Protein AF-A0A352NKI6-F1 (afdb_monomer_lite)

Radius of gyration: 19.19 Å; chains: 1; bounding box: 43×35×36 Å

pLDDT: mean 84.08, std 11.67, range [44.97, 96.69]

Sequence (72 aa):
LSRVLLLPLVAGISYEALKLSGKYATTPLCRFFIAPGLWLQKLTTGQPDDAQVEVAIAALGAVLKEGNYNVK

Foldseek 3Di:
DVVVVCVVVVVVVVVVVVVVLVVCCVPPVSVVVCVVVVVVCCVVVDDDDPVVVVVVVVVVVVVCVVVPDPPD

Secondary structure (DSSP, 8-state):
-HHHHHHHHHHHHHHHHHHHHHHTTTSHHHHHHHHHHHHHHHHH-PPPPHHHHHHHHHHHHHHHHHTT----

Structure (mmCIF, N/CA/C/O backbone):
data_AF-A0A352NKI6-F1
#
_entry.id   AF-A0A352NKI6-F1
#
loop_
_atom_site.group_PDB
_atom_site.id
_atom_site.type_symbol
_atom_site.label_atom_id
_atom_site.label_alt_id
_atom_site.label_comp_id
_atom_site.label_asym_id
_atom_site.label_entity_id
_atom_site.label_seq_id
_atom_site.pdbx_PDB_ins_code
_atom_site.Cartn_x
_atom_site.Cartn_y
_atom_site.Cartn_z
_atom_site.occupancy
_atom_site.B_iso_or_equiv
_atom_site.auth_seq_id
_atom_site.auth_comp_id
_atom_site.auth_asym_id
_atom_site.auth_atom_id
_atom_site.pdbx_PDB_model_num
ATOM 1 N N . LEU A 1 1 ? -14.608 21.890 -17.468 1.00 62.75 1 LEU A N 1
ATOM 2 C CA . LEU A 1 1 ? -14.547 22.539 -16.134 1.00 62.75 1 LEU A CA 1
ATOM 3 C C . LEU A 1 1 ? -15.321 21.786 -15.038 1.00 62.75 1 LEU A C 1
ATOM 5 O O . LEU A 1 1 ? -14.718 21.467 -14.025 1.00 62.75 1 LEU A O 1
ATOM 9 N N . SER A 1 2 ? -16.606 21.444 -15.229 1.00 63.56 2 SER A N 1
ATOM 10 C CA . SER A 1 2 ? -17.468 20.808 -14.199 1.00 63.56 2 SER A CA 1
ATOM 11 C C . SER A 1 2 ? -16.913 19.517 -13.553 1.00 63.56 2 SER A C 1
ATOM 13 O O . SER A 1 2 ? -17.116 19.305 -12.362 1.00 63.56 2 SER A O 1
ATOM 15 N N . ARG A 1 3 ? -16.152 18.687 -14.284 1.00 62.22 3 ARG A N 1
ATOM 16 C CA . ARG A 1 3 ? -15.552 17.447 -13.743 1.00 62.22 3 ARG A CA 1
ATOM 17 C C . ARG A 1 3 ? -14.359 17.682 -12.807 1.00 62.22 3 ARG A C 1
ATOM 19 O O . ARG A 1 3 ? -14.058 16.825 -11.989 1.00 62.22 3 ARG A O 1
ATOM 26 N N . VAL A 1 4 ? -13.691 18.832 -12.919 1.00 78.75 4 VAL A N 1
ATOM 27 C CA . VAL A 1 4 ? -12.474 19.142 -12.146 1.00 78.75 4 VAL A CA 1
ATOM 28 C C . VAL A 1 4 ? -12.818 19.761 -10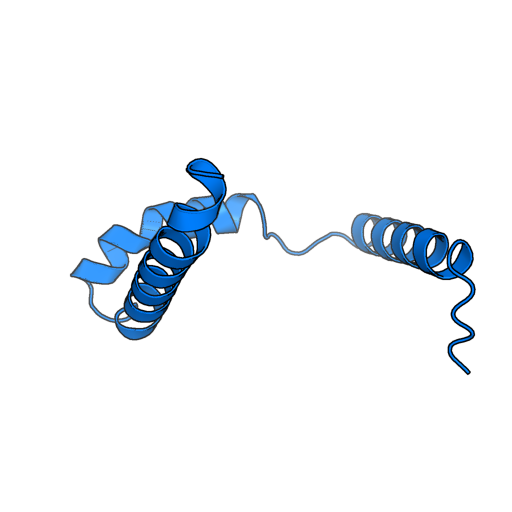.793 1.00 78.75 4 VAL A C 1
ATOM 30 O O . VAL A 1 4 ? -12.112 19.547 -9.818 1.00 78.75 4 VAL A O 1
ATOM 33 N N . LEU A 1 5 ? -13.942 20.471 -10.701 1.00 84.94 5 LEU A N 1
ATOM 34 C CA . LEU A 1 5 ? -14.364 21.131 -9.462 1.00 84.94 5 LEU A CA 1
ATOM 35 C C . LEU A 1 5 ? -14.811 20.139 -8.377 1.00 84.94 5 LEU A C 1
ATOM 37 O O . LEU A 1 5 ? -14.678 20.415 -7.190 1.00 84.94 5 LEU A O 1
ATOM 41 N N . LEU A 1 6 ? -15.307 18.969 -8.788 1.00 88.06 6 LEU A N 1
ATOM 42 C CA . LEU A 1 6 ? -15.714 17.893 -7.883 1.00 88.06 6 LEU A CA 1
ATOM 43 C C . LEU A 1 6 ? -14.535 17.043 -7.392 1.00 88.06 6 LEU A C 1
ATOM 45 O O . LEU A 1 6 ? -14.673 16.369 -6.376 1.00 88.06 6 LEU A O 1
ATOM 49 N N . LEU A 1 7 ? -13.375 17.093 -8.062 1.00 89.88 7 LEU A N 1
ATOM 50 C CA . LEU A 1 7 ? -12.177 16.355 -7.646 1.00 89.88 7 LEU A CA 1
ATOM 51 C C . LEU A 1 7 ? -11.739 16.675 -6.212 1.00 89.88 7 LEU A C 1
ATOM 53 O O . LEU A 1 7 ? -11.612 15.726 -5.445 1.00 89.88 7 LEU A O 1
ATOM 57 N N . PRO A 1 8 ? -11.538 17.944 -5.801 1.00 88.81 8 PRO A N 1
ATOM 58 C CA . PRO A 1 8 ? -11.113 18.240 -4.434 1.00 88.81 8 PRO A CA 1
ATOM 59 C C . PRO A 1 8 ? -12.152 17.816 -3.393 1.00 88.81 8 PRO A C 1
ATOM 61 O O . PRO A 1 8 ? -11.782 17.346 -2.322 1.00 88.81 8 PRO A O 1
ATOM 64 N N . LEU A 1 9 ? -13.446 17.920 -3.713 1.00 91.25 9 LEU A N 1
ATOM 65 C CA . LEU A 1 9 ? -14.518 17.510 -2.808 1.00 91.25 9 LEU A CA 1
ATOM 66 C C . LEU A 1 9 ? -14.526 15.991 -2.601 1.00 91.25 9 LEU A C 1
ATOM 68 O O . LEU A 1 9 ? -14.503 15.515 -1.469 1.00 91.25 9 LEU A O 1
ATOM 72 N N . VAL A 1 10 ? -14.520 15.229 -3.696 1.00 91.81 10 VAL A N 1
ATOM 73 C CA . VAL A 1 10 ? -14.514 13.763 -3.646 1.00 91.81 10 VAL A CA 1
ATOM 74 C C . VAL A 1 10 ? -13.216 13.257 -3.023 1.00 91.81 10 VAL A C 1
ATOM 76 O O . VAL A 1 10 ? -13.267 12.384 -2.160 1.00 91.81 10 VAL A O 1
ATOM 79 N N . ALA A 1 11 ? -12.066 13.821 -3.401 1.00 92.19 11 ALA A N 1
ATOM 80 C CA . ALA A 1 11 ? -10.770 13.454 -2.837 1.00 92.19 11 ALA A CA 1
ATOM 81 C C . ALA A 1 11 ? -10.687 13.771 -1.338 1.00 92.19 11 ALA A C 1
ATOM 83 O O . ALA A 1 11 ? -10.241 12.924 -0.569 1.00 92.19 11 ALA A O 1
ATOM 84 N N . GLY A 1 12 ? -11.169 14.942 -0.908 1.00 93.75 12 GLY A N 1
ATOM 85 C CA . GLY A 1 12 ? -11.196 15.335 0.501 1.00 93.75 12 GLY A CA 1
ATOM 86 C C . GLY A 1 12 ? -12.077 14.414 1.346 1.00 93.75 12 GLY A C 1
ATOM 87 O O . GLY A 1 12 ? -11.622 13.892 2.362 1.00 93.75 12 GLY A O 1
ATOM 88 N N . ILE A 1 13 ? -13.305 14.138 0.893 1.00 94.12 13 ILE A N 1
ATOM 89 C CA . ILE A 1 13 ? -14.218 13.213 1.587 1.00 94.12 13 ILE A CA 1
ATOM 90 C C . ILE A 1 13 ? -13.627 11.797 1.627 1.00 94.12 13 ILE A C 1
ATOM 92 O O . ILE A 1 13 ? -13.642 11.152 2.675 1.00 94.12 13 ILE A O 1
ATOM 96 N N . SER A 1 14 ? -13.071 11.322 0.510 1.00 91.81 14 SER A N 1
ATOM 97 C CA . SER A 1 14 ? -12.455 9.991 0.428 1.00 91.81 14 SER A CA 1
ATOM 98 C C . SER A 1 14 ? -11.246 9.864 1.358 1.00 91.81 14 SER A C 1
ATOM 100 O O . SER A 1 14 ? -11.075 8.835 2.009 1.00 91.81 14 SER A O 1
ATOM 102 N N . TYR A 1 15 ? -10.430 10.916 1.462 1.00 91.38 15 TYR A N 1
ATOM 103 C CA . TYR A 1 15 ? -9.278 10.959 2.357 1.00 91.38 15 TYR A CA 1
ATOM 104 C C . TYR A 1 15 ? -9.692 10.883 3.830 1.00 91.38 15 TYR A C 1
ATOM 106 O O . TYR A 1 15 ? -9.149 10.071 4.579 1.00 91.38 15 TYR A O 1
ATOM 114 N N . GLU A 1 16 ? -10.686 11.671 4.246 1.00 91.06 16 GLU A N 1
ATOM 115 C CA . GLU A 1 16 ? -11.182 11.631 5.626 1.00 91.06 16 GLU A CA 1
ATOM 116 C C . GLU A 1 16 ? -11.840 10.284 5.954 1.00 91.06 16 GLU A C 1
ATOM 118 O O . GLU A 1 16 ? -11.598 9.729 7.026 1.00 91.06 16 GLU A O 1
ATOM 123 N N . ALA A 1 17 ? -12.588 9.693 5.016 1.00 86.75 17 ALA A N 1
ATOM 124 C CA . ALA A 1 17 ? -13.145 8.351 5.181 1.00 86.75 17 ALA A CA 1
ATOM 125 C C . ALA A 1 17 ? -12.046 7.290 5.379 1.00 86.75 17 ALA 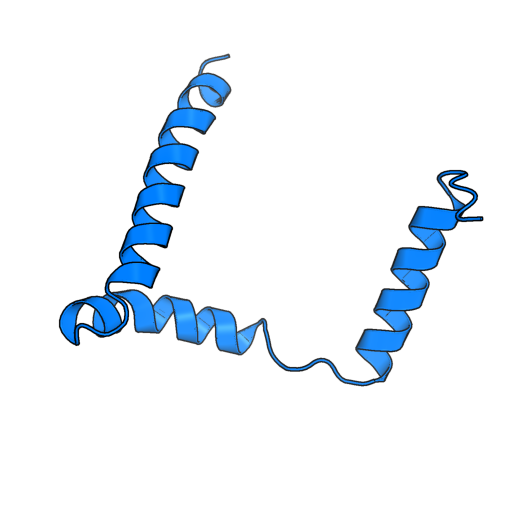A C 1
ATOM 127 O O . ALA A 1 17 ? -12.140 6.457 6.285 1.00 86.75 17 ALA A O 1
ATOM 128 N N . LEU A 1 18 ? -10.969 7.348 4.589 1.00 84.88 18 LEU A N 1
ATOM 129 C CA . LEU A 1 18 ? -9.826 6.441 4.716 1.00 84.88 18 LEU A CA 1
ATOM 130 C C . LEU A 1 18 ? -9.085 6.631 6.050 1.00 84.88 18 LEU A C 1
ATOM 132 O O . LEU A 1 18 ? -8.742 5.658 6.727 1.00 84.88 18 LEU A O 1
ATOM 136 N N . LYS A 1 19 ? -8.878 7.884 6.460 1.00 86.75 19 LYS A N 1
ATOM 137 C CA . LYS A 1 19 ? -8.235 8.245 7.727 1.00 86.75 19 LYS A CA 1
ATOM 138 C C . LYS A 1 19 ? -9.048 7.778 8.935 1.00 86.75 19 LYS A C 1
ATOM 140 O O . LYS A 1 19 ? -8.482 7.235 9.884 1.00 86.75 19 LYS A O 1
ATOM 145 N N . LEU A 1 20 ? -10.371 7.945 8.898 1.00 85.31 20 LEU A N 1
ATOM 146 C CA . LEU A 1 20 ? -11.286 7.443 9.926 1.00 85.31 20 LEU A CA 1
ATOM 147 C C . LEU A 1 20 ? -11.273 5.914 9.976 1.00 85.31 20 LEU A C 1
ATOM 149 O O . LEU A 1 20 ? -11.170 5.346 11.061 1.00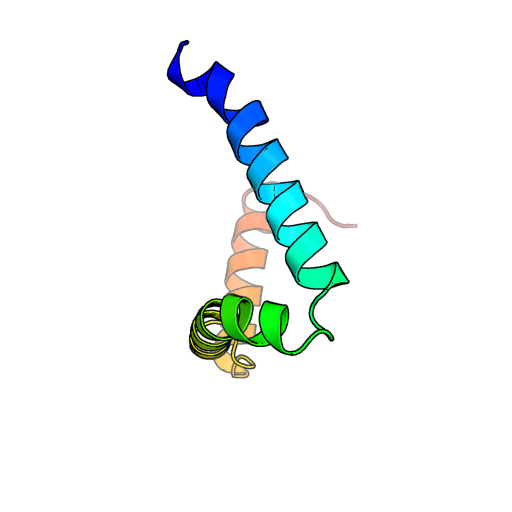 85.31 20 LEU A O 1
ATOM 153 N N . SER A 1 21 ? -11.289 5.254 8.817 1.00 82.62 21 SER A N 1
ATOM 154 C CA . SER A 1 21 ? -11.134 3.801 8.707 1.00 82.62 21 SER A CA 1
ATOM 155 C C . SER A 1 21 ? -9.867 3.312 9.424 1.00 82.62 21 SER A C 1
ATOM 157 O O . SER A 1 21 ? -9.941 2.417 10.263 1.00 82.62 21 SER A O 1
ATOM 159 N N . GLY A 1 22 ? -8.718 3.959 9.197 1.00 81.81 22 GLY A N 1
ATOM 160 C CA . GLY A 1 22 ? -7.478 3.644 9.916 1.00 81.81 22 GLY A CA 1
ATOM 161 C C . GLY A 1 22 ? -7.555 3.913 11.425 1.00 81.81 22 GLY A C 1
ATOM 162 O O . GLY A 1 22 ? -7.130 3.080 12.225 1.00 81.81 22 GLY A O 1
ATOM 163 N N . LYS A 1 23 ? -8.145 5.04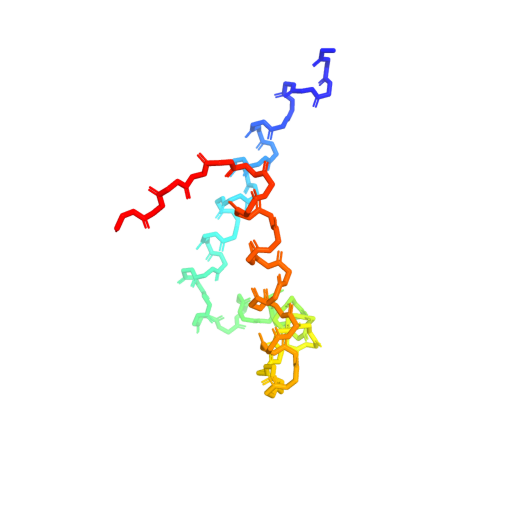4 11.835 1.00 82.88 23 LYS A N 1
ATOM 164 C CA . LYS A 1 23 ? -8.269 5.443 13.249 1.00 82.88 23 LYS A CA 1
ATOM 165 C C . LYS A 1 23 ? -9.146 4.489 14.069 1.00 82.88 23 LYS A C 1
ATOM 167 O O . LYS A 1 23 ? -8.848 4.250 15.236 1.00 82.88 23 LYS A O 1
ATOM 172 N N . TYR A 1 24 ? -10.209 3.953 13.472 1.00 83.19 24 TYR A N 1
ATOM 173 C CA . TYR A 1 24 ? -11.159 3.047 14.131 1.00 83.19 24 TYR A CA 1
ATOM 174 C C . TYR A 1 24 ? -10.958 1.573 13.750 1.00 83.19 24 TYR A C 1
ATOM 176 O O . TYR A 1 24 ? -11.807 0.735 14.050 1.00 83.19 24 TYR A O 1
ATOM 184 N N . ALA A 1 25 ? -9.821 1.218 13.142 1.00 77.81 25 ALA A N 1
ATOM 185 C CA . ALA A 1 25 ? -9.520 -0.149 12.710 1.00 77.81 25 ALA A CA 1
ATOM 186 C C . ALA A 1 25 ? -9.545 -1.189 13.852 1.00 77.81 25 ALA A C 1
ATOM 188 O O . ALA A 1 25 ? -9.718 -2.384 13.605 1.00 77.81 25 ALA A O 1
ATOM 189 N N . THR A 1 26 ? -9.387 -0.749 15.105 1.00 77.62 26 THR A N 1
ATOM 190 C CA . THR A 1 26 ? -9.419 -1.602 16.303 1.00 77.62 26 THR A CA 1
ATOM 191 C C . THR A 1 26 ? -10.835 -1.913 16.796 1.00 77.62 26 THR A C 1
ATOM 193 O O . THR A 1 26 ? -11.020 -2.879 17.534 1.00 77.62 26 THR A O 1
ATOM 196 N N . THR A 1 27 ? -11.853 -1.148 16.384 1.00 84.69 27 THR A N 1
ATOM 197 C CA . THR A 1 27 ? -13.252 -1.408 16.748 1.00 84.69 27 THR A CA 1
ATOM 198 C C . THR A 1 27 ? -13.812 -2.557 15.895 1.00 84.69 27 THR A C 1
ATOM 200 O O . THR A 1 27 ? -13.708 -2.503 14.667 1.00 84.69 27 THR A O 1
ATOM 203 N N . PRO A 1 28 ? -14.450 -3.585 16.487 1.00 79.75 28 PRO A N 1
ATOM 204 C CA . PRO A 1 28 ? -14.879 -4.786 15.760 1.00 79.75 28 PRO A CA 1
ATOM 205 C C . PRO A 1 28 ? -15.861 -4.500 14.614 1.00 79.75 28 PRO A C 1
ATOM 207 O O . PRO A 1 28 ? -15.758 -5.119 13.556 1.00 79.75 28 PRO A O 1
ATOM 210 N N . LEU A 1 29 ? -16.755 -3.519 14.780 1.00 82.88 29 LEU A N 1
ATOM 211 C CA . LEU A 1 29 ? -17.694 -3.112 13.731 1.00 82.88 29 LEU A CA 1
ATOM 212 C C . LEU A 1 29 ? -16.983 -2.441 12.544 1.00 8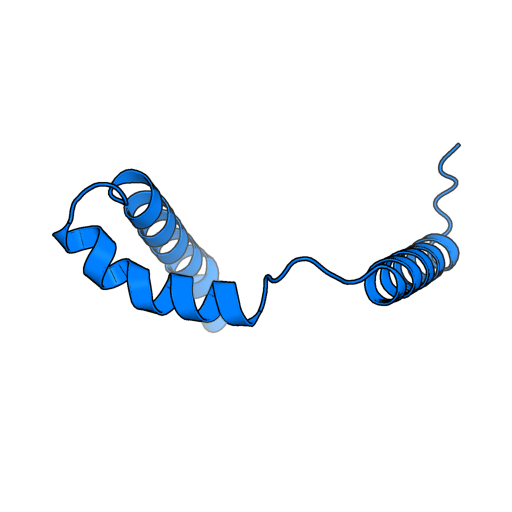2.88 29 LEU A C 1
ATOM 214 O O . LEU A 1 29 ? -17.218 -2.810 11.398 1.00 82.88 29 LEU A O 1
ATOM 218 N N . CYS A 1 30 ? -16.065 -1.504 12.799 1.00 82.38 30 CYS A N 1
ATOM 219 C CA . CYS A 1 30 ? -15.266 -0.880 11.739 1.00 82.38 30 CYS A CA 1
ATOM 220 C C . CYS A 1 30 ? -14.368 -1.899 11.032 1.00 82.38 30 CYS A C 1
ATOM 222 O O . CYS A 1 30 ? -14.282 -1.891 9.807 1.00 82.38 30 CYS A O 1
ATOM 224 N N . ARG A 1 31 ? -13.754 -2.828 11.774 1.00 82.94 31 ARG A N 1
ATOM 225 C CA . ARG A 1 31 ? -12.925 -3.892 11.196 1.00 82.94 31 ARG A CA 1
ATOM 226 C C . ARG A 1 31 ? -13.702 -4.760 10.205 1.00 82.94 31 ARG A C 1
ATOM 228 O O . ARG A 1 31 ? -13.124 -5.146 9.196 1.00 82.94 31 ARG A O 1
ATOM 235 N N . PHE A 1 32 ? -14.986 -5.025 10.453 1.00 86.62 32 PHE A N 1
ATOM 236 C CA . PHE A 1 32 ? -15.842 -5.758 9.516 1.00 86.62 32 PHE A CA 1
ATOM 237 C C . PHE A 1 32 ? -16.018 -5.013 8.184 1.00 86.62 32 PHE A C 1
ATOM 239 O O . PHE A 1 32 ? -15.847 -5.612 7.126 1.00 86.62 32 PHE A O 1
ATOM 246 N N . PHE A 1 33 ? -16.273 -3.701 8.220 1.00 85.88 33 PHE A N 1
ATOM 247 C CA . PHE A 1 33 ? -16.407 -2.888 7.003 1.00 85.88 33 PHE A CA 1
ATOM 248 C C . PHE A 1 33 ? -15.091 -2.730 6.224 1.00 85.88 33 PHE A C 1
ATOM 250 O O . PHE A 1 33 ? -15.107 -2.638 5.000 1.00 85.88 33 PHE A O 1
ATOM 257 N N . ILE A 1 34 ? -13.949 -2.720 6.917 1.00 86.25 34 ILE A N 1
ATOM 258 C CA . ILE A 1 34 ? -12.619 -2.523 6.314 1.00 86.25 34 ILE A CA 1
ATOM 259 C C . ILE A 1 34 ? -12.017 -3.845 5.802 1.00 86.25 34 ILE A C 1
ATOM 261 O O . ILE A 1 34 ? -11.243 -3.849 4.843 1.00 86.25 34 ILE A O 1
ATOM 265 N N . ALA A 1 35 ? -12.387 -4.978 6.409 1.00 87.62 35 ALA A N 1
ATOM 266 C CA . ALA A 1 35 ? -11.897 -6.315 6.070 1.00 87.62 35 ALA A CA 1
ATOM 267 C C . ALA A 1 35 ? -11.906 -6.654 4.566 1.00 87.62 35 ALA A C 1
ATOM 269 O O . ALA A 1 35 ? -10.859 -7.094 4.087 1.00 87.62 35 ALA A O 1
ATOM 270 N N . PRO A 1 36 ? -12.990 -6.432 3.793 1.00 88.75 36 PRO A N 1
ATOM 271 C CA . PRO A 1 36 ? -12.983 -6.747 2.363 1.00 88.75 36 PRO A CA 1
ATOM 272 C C . PRO A 1 36 ? -11.940 -5.937 1.582 1.00 88.75 36 PRO A C 1
ATOM 274 O O . PRO A 1 36 ? -11.267 -6.482 0.709 1.00 88.75 36 PRO A O 1
ATOM 277 N N . GLY A 1 37 ? -11.739 -4.662 1.934 1.00 86.94 37 GLY A N 1
ATOM 278 C CA . GLY A 1 37 ? -10.696 -3.830 1.331 1.00 86.94 37 GLY A CA 1
ATOM 279 C C . GLY A 1 37 ? -9.291 -4.351 1.638 1.00 86.94 37 GLY A C 1
ATOM 280 O O . GLY A 1 37 ? -8.452 -4.437 0.745 1.00 86.94 37 GLY A O 1
ATOM 281 N N . LEU A 1 38 ? -9.047 -4.776 2.881 1.00 86.56 38 LEU A N 1
ATOM 282 C CA . LEU A 1 38 ? -7.769 -5.374 3.281 1.00 86.56 38 LEU A CA 1
ATOM 283 C C . LEU A 1 38 ? -7.514 -6.728 2.611 1.00 86.56 38 LEU A C 1
ATOM 285 O O . LEU A 1 38 ? -6.367 -7.050 2.318 1.00 86.56 38 LEU A O 1
ATOM 289 N N . TRP A 1 39 ? -8.548 -7.536 2.367 1.00 90.56 39 TRP A N 1
ATOM 290 C CA . TRP A 1 39 ? -8.401 -8.794 1.630 1.00 90.56 39 TRP A CA 1
ATOM 291 C C . TRP A 1 39 ? -7.988 -8.558 0.181 1.00 90.56 39 TRP A C 1
ATOM 293 O O . TRP A 1 39 ? -7.079 -9.228 -0.303 1.00 90.56 39 TRP A O 1
ATOM 303 N N . LEU A 1 40 ? -8.594 -7.569 -0.480 1.00 89.81 40 LEU A N 1
ATOM 304 C CA . LEU A 1 40 ? -8.189 -7.164 -1.825 1.00 89.81 40 LEU A CA 1
ATOM 305 C C . LEU A 1 40 ? -6.757 -6.624 -1.848 1.00 89.81 40 LEU A C 1
ATOM 307 O O . LEU A 1 40 ? -5.995 -6.991 -2.733 1.00 89.81 40 LEU A O 1
ATOM 311 N N . GLN A 1 41 ? -6.367 -5.816 -0.857 1.00 86.88 41 GLN A N 1
ATOM 312 C CA . GLN A 1 41 ? -4.979 -5.361 -0.730 1.00 86.88 41 GLN A CA 1
ATOM 313 C C . GLN A 1 41 ? -4.024 -6.542 -0.575 1.00 86.88 41 GLN A C 1
ATOM 315 O O . GLN A 1 41 ? -3.051 -6.630 -1.305 1.00 86.88 41 GLN A O 1
ATOM 320 N N . LYS A 1 42 ? -4.330 -7.510 0.295 1.00 87.06 42 LYS A N 1
ATOM 321 C CA . LYS A 1 42 ? -3.486 -8.702 0.474 1.00 87.06 42 LYS A CA 1
ATOM 322 C C . LYS A 1 42 ? -3.308 -9.529 -0.799 1.00 87.06 42 LYS A C 1
ATOM 324 O O . LYS A 1 42 ? -2.282 -10.186 -0.931 1.00 87.06 42 LYS A O 1
ATOM 329 N N . LEU A 1 43 ? -4.276 -9.503 -1.715 1.00 88.12 43 LEU A N 1
ATOM 330 C CA . LEU A 1 43 ? -4.153 -10.155 -3.018 1.00 88.12 43 LEU A CA 1
ATOM 331 C C . LEU A 1 43 ? -3.123 -9.452 -3.921 1.00 88.12 43 LEU A C 1
ATOM 333 O O . LEU A 1 43 ? -2.480 -10.113 -4.728 1.00 88.12 43 LEU A O 1
ATOM 337 N N . THR A 1 44 ? -2.964 -8.129 -3.799 1.00 82.94 44 THR A N 1
ATOM 338 C CA . THR A 1 44 ? -2.132 -7.308 -4.698 1.00 82.94 44 THR A CA 1
ATOM 339 C C . THR A 1 44 ? -0.826 -6.807 -4.077 1.00 82.94 44 THR A C 1
ATOM 341 O O . THR A 1 44 ? 0.075 -6.418 -4.813 1.00 82.94 44 THR A O 1
ATOM 344 N N . THR A 1 45 ? -0.692 -6.815 -2.748 1.00 85.19 45 THR A N 1
ATOM 345 C CA . THR A 1 45 ? 0.454 -6.263 -2.001 1.00 85.19 45 THR A CA 1
ATOM 346 C C . THR A 1 45 ? 1.237 -7.356 -1.267 1.00 85.19 45 THR A C 1
ATOM 348 O O . THR A 1 45 ? 1.609 -7.192 -0.102 1.00 85.19 45 THR A O 1
ATOM 351 N N . GLY A 1 46 ? 1.429 -8.508 -1.909 1.00 85.81 46 GLY A N 1
ATOM 352 C CA . GLY A 1 46 ? 2.338 -9.542 -1.412 1.00 85.81 46 GLY A CA 1
ATOM 353 C C . GLY A 1 46 ? 3.795 -9.069 -1.422 1.00 85.81 46 GLY A C 1
ATOM 354 O O . GLY A 1 46 ? 4.140 -8.125 -2.134 1.00 85.81 46 GLY A O 1
ATOM 355 N N . GLN A 1 47 ? 4.651 -9.724 -0.633 1.00 90.62 47 GLN A N 1
ATOM 356 C CA . GLN A 1 47 ? 6.095 -9.496 -0.709 1.00 90.62 47 GLN A CA 1
ATOM 357 C C . GLN A 1 47 ? 6.574 -9.892 -2.118 1.00 90.62 47 GLN A C 1
ATOM 359 O O . GLN A 1 47 ? 6.275 -11.015 -2.533 1.00 90.62 47 GLN A O 1
ATOM 364 N N . PRO A 1 48 ? 7.264 -9.004 -2.855 1.00 89.81 48 PRO A N 1
ATOM 365 C CA . PRO A 1 48 ? 7.768 -9.336 -4.180 1.00 89.81 48 PRO A CA 1
ATOM 366 C C . PRO A 1 48 ? 8.886 -10.376 -4.086 1.00 89.81 48 PRO A C 1
ATOM 368 O O . PRO A 1 48 ? 9.615 -10.418 -3.091 1.00 89.81 48 PRO A O 1
ATOM 371 N N . ASP A 1 49 ? 9.023 -11.193 -5.127 1.00 94.00 49 ASP A N 1
ATOM 372 C CA . ASP A 1 49 ? 10.198 -12.046 -5.293 1.00 94.00 49 ASP A CA 1
ATOM 373 C C . ASP A 1 49 ? 11.422 -11.236 -5.767 1.00 94.00 49 ASP A C 1
ATOM 375 O O . ASP A 1 49 ? 11.308 -10.087 -6.210 1.00 94.00 49 ASP A O 1
ATOM 379 N N . ASP A 1 50 ? 12.612 -11.829 -5.661 1.00 96.44 50 ASP A N 1
ATOM 380 C CA . ASP A 1 50 ? 13.867 -11.150 -6.005 1.00 96.44 50 ASP A CA 1
ATOM 381 C C . ASP A 1 50 ? 13.918 -10.716 -7.483 1.00 96.44 50 ASP A C 1
ATOM 383 O O . ASP A 1 50 ? 14.481 -9.667 -7.804 1.00 96.44 50 ASP A O 1
ATOM 387 N N . ALA A 1 51 ? 13.279 -11.467 -8.386 1.00 96.69 51 ALA A N 1
ATOM 388 C CA . ALA A 1 51 ? 13.248 -11.143 -9.812 1.00 96.69 51 ALA A CA 1
ATOM 389 C C . ALA A 1 51 ? 12.359 -9.920 -10.096 1.00 96.69 51 ALA A C 1
ATOM 391 O O . ALA A 1 51 ? 12.709 -9.054 -10.900 1.00 96.69 51 ALA A O 1
ATOM 392 N N . GLN A 1 52 ? 11.224 -9.802 -9.405 1.00 95.06 52 GLN A N 1
ATOM 393 C CA . GLN A 1 52 ? 10.359 -8.626 -9.460 1.00 95.06 52 GLN A CA 1
ATOM 394 C C . GLN A 1 52 ? 11.082 -7.376 -8.948 1.00 95.06 52 GLN A C 1
ATOM 396 O O . GLN A 1 52 ? 10.924 -6.299 -9.528 1.00 95.06 52 GLN A O 1
ATOM 401 N N . VAL A 1 53 ? 11.898 -7.513 -7.897 1.00 94.81 53 VAL A N 1
ATOM 402 C CA . VAL A 1 53 ? 12.723 -6.415 -7.372 1.00 94.81 53 VAL A CA 1
ATOM 403 C C . VAL A 1 53 ? 13.770 -5.976 -8.400 1.00 94.81 53 VAL A C 1
ATOM 405 O O . VAL A 1 53 ? 13.912 -4.776 -8.642 1.00 94.81 53 VAL A O 1
ATOM 408 N N . GLU A 1 54 ? 14.457 -6.913 -9.057 1.00 95.25 54 GLU A N 1
ATOM 409 C CA . GLU A 1 54 ? 15.446 -6.606 -10.099 1.00 95.25 54 GLU A CA 1
ATOM 410 C C . GLU A 1 54 ? 14.825 -5.832 -11.275 1.00 95.25 54 GLU A C 1
ATOM 412 O O . GLU A 1 54 ? 15.329 -4.776 -11.671 1.00 95.25 54 GLU A O 1
ATOM 417 N N . VAL A 1 55 ? 13.682 -6.302 -11.786 1.00 95.38 55 VAL A N 1
ATOM 418 C CA . VAL A 1 55 ? 12.948 -5.630 -12.871 1.00 95.38 55 VAL A CA 1
ATOM 419 C C . VAL A 1 55 ? 12.496 -4.231 -12.450 1.00 95.38 55 VAL A C 1
ATOM 421 O O . VAL A 1 55 ? 12.608 -3.288 -13.237 1.00 95.38 55 VAL A O 1
ATOM 424 N N . ALA A 1 56 ? 12.022 -4.065 -11.211 1.00 94.81 56 ALA A N 1
ATOM 425 C CA . ALA A 1 56 ? 11.612 -2.764 -10.691 1.00 94.81 56 ALA A CA 1
ATOM 426 C C . ALA A 1 56 ? 12.784 -1.769 -10.634 1.00 94.81 56 ALA A C 1
ATOM 428 O O . ALA A 1 56 ? 12.625 -0.612 -11.031 1.00 94.81 56 ALA A O 1
ATOM 429 N N . ILE A 1 57 ? 13.967 -2.217 -10.199 1.00 94.38 57 ILE A N 1
ATOM 430 C CA . ILE A 1 57 ? 15.185 -1.395 -10.169 1.00 94.38 57 ILE A CA 1
ATOM 431 C C . ILE A 1 57 ? 15.610 -1.012 -11.590 1.00 94.38 57 ILE A C 1
ATOM 433 O O . ILE A 1 57 ? 15.910 0.156 -11.843 1.00 94.38 57 ILE A O 1
ATOM 437 N N . ALA A 1 58 ? 15.592 -1.959 -12.532 1.00 94.56 58 ALA A N 1
ATOM 438 C CA . ALA A 1 58 ? 15.941 -1.696 -13.926 1.00 94.56 58 ALA A CA 1
ATOM 439 C C . ALA A 1 58 ? 14.986 -0.682 -14.582 1.00 94.56 58 ALA A C 1
ATOM 441 O O . ALA A 1 58 ? 15.437 0.263 -15.235 1.00 94.56 58 ALA A O 1
ATOM 442 N N . ALA A 1 59 ? 13.674 -0.831 -14.366 1.00 95.25 59 ALA A N 1
ATOM 443 C CA . ALA A 1 59 ? 12.661 0.092 -14.874 1.00 95.25 59 ALA A CA 1
ATOM 444 C C . ALA A 1 59 ? 12.822 1.501 -14.281 1.00 95.25 59 ALA A C 1
ATOM 446 O O . ALA A 1 59 ? 12.791 2.490 -15.016 1.00 95.25 59 ALA A O 1
ATOM 447 N N . LEU A 1 60 ? 13.054 1.600 -12.966 1.00 93.69 60 LEU A N 1
ATOM 448 C CA . LEU A 1 60 ? 13.315 2.876 -12.302 1.00 93.69 60 LEU A CA 1
ATOM 449 C C . LEU A 1 60 ? 14.588 3.541 -12.847 1.00 93.69 60 LEU A C 1
ATOM 451 O O . LEU A 1 60 ? 14.583 4.736 -13.142 1.00 93.69 60 LEU A O 1
ATOM 455 N N . GLY A 1 61 ? 15.658 2.765 -13.031 1.00 92.44 61 GLY A N 1
ATOM 456 C CA . GLY A 1 61 ? 16.911 3.242 -13.612 1.00 92.44 61 GLY A CA 1
ATOM 457 C C . GLY A 1 61 ? 16.742 3.788 -15.032 1.00 92.44 61 GLY A C 1
ATOM 458 O O . GLY A 1 61 ? 17.334 4.814 -15.359 1.00 92.44 61 GLY A O 1
ATOM 459 N N . ALA A 1 62 ? 15.904 3.161 -15.863 1.00 90.88 62 ALA A N 1
ATOM 460 C CA . ALA A 1 62 ? 15.614 3.640 -17.215 1.00 90.88 62 ALA A CA 1
ATOM 461 C C . ALA A 1 62 ? 14.924 5.015 -17.208 1.00 90.88 62 ALA A C 1
ATOM 463 O O . ALA A 1 62 ? 15.374 5.925 -17.904 1.00 90.88 62 ALA A O 1
ATOM 464 N N . VAL A 1 63 ? 13.907 5.200 -16.357 1.00 90.31 63 VAL A N 1
ATOM 465 C CA . VAL A 1 63 ? 13.199 6.487 -16.213 1.00 90.31 63 VAL A CA 1
ATOM 466 C C . VAL A 1 63 ? 14.146 7.593 -15.740 1.00 90.31 63 VAL A C 1
ATOM 468 O O . VAL A 1 63 ? 14.135 8.700 -16.277 1.00 90.31 63 VAL A O 1
ATOM 471 N N . LEU A 1 64 ? 14.999 7.290 -14.757 1.00 88.75 64 LEU A N 1
ATOM 472 C CA . LEU A 1 64 ? 15.984 8.242 -14.238 1.00 88.75 64 LEU A CA 1
ATOM 473 C C . LEU A 1 64 ? 17.106 8.553 -15.237 1.00 88.75 64 LEU A C 1
ATOM 475 O O . LEU A 1 64 ? 17.700 9.623 -15.171 1.00 88.75 64 LEU A O 1
ATOM 479 N N . LYS A 1 65 ? 17.411 7.638 -16.160 1.00 75.75 65 LYS A N 1
ATOM 480 C CA . LYS A 1 65 ? 18.400 7.864 -17.220 1.00 75.75 65 LYS A CA 1
ATOM 481 C C . LYS A 1 65 ? 17.835 8.712 -18.362 1.00 75.75 65 LYS A C 1
ATOM 483 O O . LYS A 1 65 ? 18.574 9.506 -18.935 1.00 75.75 65 LYS A O 1
ATOM 488 N N . GLU A 1 66 ? 16.555 8.551 -18.699 1.00 61.81 66 GLU A N 1
ATOM 489 C CA . GLU A 1 66 ? 15.891 9.334 -19.752 1.00 61.81 66 GLU A CA 1
ATOM 490 C C . GLU A 1 66 ? 15.635 10.790 -19.341 1.00 61.81 66 GLU A C 1
ATOM 492 O O . GLU A 1 66 ? 15.723 11.694 -20.173 1.00 61.81 66 GLU A O 1
ATOM 497 N N . GLY A 1 67 ? 15.387 11.052 -18.059 1.00 59.66 67 GLY A N 1
ATOM 498 C CA . GLY A 1 67 ? 15.422 12.406 -17.519 1.00 59.66 67 GLY A CA 1
ATOM 499 C C . GLY A 1 67 ? 16.759 12.656 -16.845 1.00 59.66 67 GLY A C 1
ATOM 500 O O . GLY A 1 67 ? 16.874 12.251 -15.705 1.00 59.66 67 GLY A O 1
ATOM 501 N N . ASN A 1 68 ? 17.727 13.318 -17.500 1.00 56.09 68 ASN A N 1
ATOM 502 C CA . ASN A 1 68 ? 19.055 13.719 -16.980 1.00 56.09 68 ASN A CA 1
ATOM 503 C C . ASN A 1 68 ? 19.050 14.299 -15.534 1.00 56.09 68 ASN A C 1
ATOM 505 O O . ASN A 1 68 ? 19.307 15.483 -15.311 1.00 56.09 68 ASN A O 1
ATOM 509 N N . TYR A 1 69 ? 18.818 13.467 -14.526 1.00 59.16 69 TYR A N 1
ATOM 510 C CA . TYR A 1 69 ? 19.017 13.757 -13.120 1.00 59.16 69 TYR A CA 1
ATOM 511 C C . TYR A 1 69 ? 20.320 13.076 -12.731 1.00 59.16 69 TYR A C 1
ATOM 513 O O . TYR A 1 69 ? 20.373 11.890 -12.418 1.00 59.16 69 TYR A O 1
ATOM 521 N N . ASN A 1 70 ? 21.396 13.861 -12.780 1.00 51.94 70 ASN A N 1
ATOM 522 C CA . ASN A 1 70 ? 22.662 13.526 -12.144 1.00 51.94 70 ASN A CA 1
ATOM 523 C C . ASN A 1 70 ? 22.418 13.496 -10.629 1.00 51.94 70 ASN A C 1
ATOM 525 O O . ASN A 1 70 ? 22.533 14.521 -9.952 1.00 51.94 70 ASN A O 1
ATOM 529 N N . VAL A 1 71 ? 22.035 12.336 -10.101 1.00 57.94 71 VAL A N 1
ATOM 530 C CA . VAL A 1 71 ? 22.151 12.074 -8.668 1.00 57.94 71 VAL A CA 1
ATOM 531 C C . VAL A 1 71 ? 23.649 11.933 -8.412 1.00 57.94 71 VAL A C 1
ATOM 533 O O . VAL A 1 71 ? 24.243 10.903 -8.720 1.00 57.94 71 VAL A O 1
ATOM 536 N N . LYS A 1 72 ? 24.266 13.048 -8.010 1.00 44.97 72 LYS A N 1
ATOM 537 C CA . LYS A 1 72 ? 25.656 13.088 -7.549 1.00 44.97 72 LYS A CA 1
ATOM 538 C C . LYS A 1 72 ? 25.848 12.206 -6.324 1.00 44.97 72 LY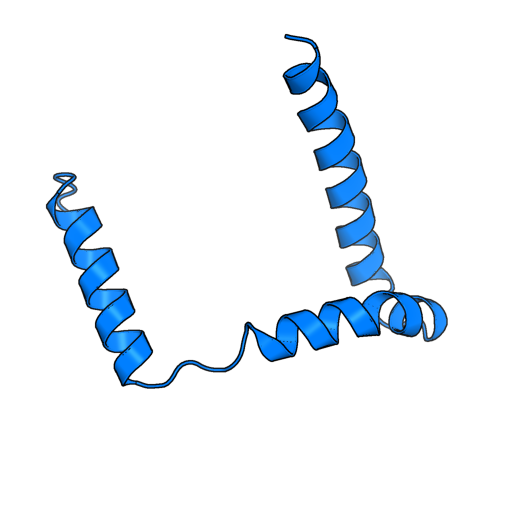S A C 1
ATOM 540 O O . LYS A 1 72 ? 24.904 12.149 -5.505 1.00 44.97 72 LYS A O 1
#